Protein AF-B1MI56-F1 (afdb_monomer_lite)

Secondary structure (DSSP, 8-state):
-------------TTEEEEEE-TT--EEEEEEETTEEES-SSPPSEEEEEEESS--TTB---SSS-GGGPPPPHHHHHHHHHH-TT--TT-HHHHHHHHHHHHHHHHTT--TT-HHHHHHHHHHHHHHHHHHHHH-SS-PPPGGGT-EEEPPPTTS----PPP--

Radius of gyration: 16.85 Å; chains: 1; bounding box: 48×56×31 Å

Sequence (165 aa):
MEGGTMERERRLQAGHWYLVADEHGQADIRAYMDDGWYPLTPEPKYAVCEMSRSHHPDNVDPIVDSADDVEVPESDQAIIEHHYPIAISGSPVSKLVWVFAERISRANGADWEDLDSRANYLAISTGFIKQAQDNTNPPTPPMLGVFRPKRWPMKTTPQEPVPVG

Foldseek 3Di:
DDDDDPPPADDDAAPWWFFFAAPVLQTDIWGQHPVGTVVPPPPTPGTQFTKAQDDDPQFQDFPDVDLLPDQDDPVLVVLLCVLPVVPDHSDSLSSQLQRQLRRSCVLAVHDCPDPVSVSSSSNNSSSQQVVQQVPDVVRDHRCCVRITGGRDPPPRDDPDDDDPD

pLDDT: mean 74.59, std 18.42, range [28.95, 94.12]

Organism: Mycobacteroides abscessus (strain ATCC 19977 / DSM 44196 / CCUG 20993 / CIP 104536 / JCM 13569 / NCTC 13031 / TMC 1543 / L948) (NCBI:txid561007)

Structure (mmCIF, N/CA/C/O backbone):
data_AF-B1MI56-F1
#
_entry.id   AF-B1MI56-F1
#
loop_
_atom_site.group_PDB
_atom_site.id
_atom_site.type_symbol
_atom_site.label_atom_id
_atom_site.label_alt_id
_atom_site.label_comp_id
_atom_site.label_asym_id
_atom_site.label_entity_id
_atom_site.label_seq_id
_atom_site.pdbx_PDB_ins_code
_atom_site.Cartn_x
_atom_site.Cartn_y
_atom_site.Cartn_z
_atom_site.occupancy
_atom_site.B_iso_or_equiv
_atom_site.auth_seq_id
_atom_site.auth_comp_id
_atom_site.auth_asym_id
_atom_site.auth_atom_id
_atom_site.pdbx_PDB_model_num
ATOM 1 N N . MET A 1 1 ? -31.340 -37.009 -7.776 1.00 44.09 1 MET A N 1
ATOM 2 C CA . MET A 1 1 ? -29.899 -36.728 -7.959 1.00 44.09 1 MET A CA 1
ATOM 3 C C . MET A 1 1 ? -29.767 -35.813 -9.158 1.00 44.09 1 MET A C 1
ATOM 5 O O . MET A 1 1 ? -30.664 -35.862 -9.983 1.00 44.09 1 MET A O 1
ATOM 9 N N . GLU A 1 2 ? -28.682 -35.037 -9.210 1.00 37.16 2 GLU A N 1
ATOM 10 C CA . GLU A 1 2 ? -28.454 -33.823 -10.021 1.00 37.16 2 GLU A CA 1
ATOM 11 C C . GLU A 1 2 ? -28.979 -32.557 -9.320 1.00 37.16 2 GLU A C 1
ATOM 13 O O . GLU A 1 2 ? -30.162 -32.444 -9.038 1.00 37.16 2 GLU A O 1
ATOM 18 N N . GLY A 1 3 ? -28.161 -31.585 -8.926 1.00 33.47 3 GLY A N 1
ATOM 19 C CA . GLY A 1 3 ? -26.725 -31.414 -9.124 1.00 33.47 3 GLY A CA 1
ATOM 20 C C . GLY A 1 3 ? -26.426 -29.933 -9.319 1.00 33.47 3 GLY A C 1
ATOM 21 O O . GLY A 1 3 ? -26.955 -29.322 -10.237 1.00 33.47 3 GLY A O 1
ATOM 22 N N . GLY A 1 4 ? -25.556 -29.380 -8.474 1.00 35.25 4 GLY A N 1
ATOM 23 C CA . GLY A 1 4 ? -24.892 -28.104 -8.738 1.00 35.25 4 GLY A CA 1
ATOM 24 C C . GLY A 1 4 ? -25.491 -26.899 -8.023 1.00 35.25 4 GLY A C 1
ATOM 25 O O . GLY A 1 4 ? -26.125 -26.049 -8.634 1.00 35.25 4 GLY A O 1
ATOM 26 N N . THR A 1 5 ? -25.188 -26.781 -6.733 1.00 40.66 5 THR A N 1
ATOM 27 C CA . THR A 1 5 ? -25.069 -25.504 -6.018 1.00 40.66 5 THR A CA 1
ATOM 28 C C . THR A 1 5 ? -24.196 -24.525 -6.820 1.00 40.66 5 THR A C 1
ATOM 30 O O . THR A 1 5 ? -22.969 -24.564 -6.718 1.00 40.66 5 THR A O 1
ATOM 33 N N . MET A 1 6 ? -24.804 -23.643 -7.616 1.00 38.19 6 MET A N 1
ATOM 34 C CA . MET A 1 6 ? -24.136 -22.468 -8.197 1.00 38.19 6 MET A CA 1
ATOM 35 C C . MET A 1 6 ? -24.213 -21.269 -7.241 1.00 38.19 6 MET A C 1
ATOM 37 O O . MET A 1 6 ? -24.583 -20.169 -7.619 1.00 38.19 6 MET A O 1
ATOM 41 N N . GLU A 1 7 ? -23.818 -21.492 -5.988 1.00 38.94 7 GLU A N 1
ATOM 42 C CA . GLU A 1 7 ? -23.533 -20.446 -4.995 1.00 38.94 7 GLU A CA 1
ATOM 43 C C . GLU A 1 7 ? -22.044 -20.491 -4.606 1.00 38.94 7 GLU A C 1
ATOM 45 O O . GLU A 1 7 ? -21.645 -20.323 -3.459 1.00 38.94 7 GLU A O 1
ATOM 50 N N . ARG A 1 8 ? -21.165 -20.721 -5.589 1.00 38.94 8 ARG A N 1
ATOM 51 C CA . ARG A 1 8 ? -19.738 -20.376 -5.467 1.00 38.94 8 ARG A CA 1
ATOM 52 C C . ARG A 1 8 ? -19.526 -18.912 -5.864 1.00 38.94 8 ARG A C 1
ATOM 54 O O . ARG A 1 8 ? -18.617 -18.582 -6.616 1.00 38.94 8 ARG A O 1
ATOM 61 N N . GLU A 1 9 ? -20.391 -18.028 -5.382 1.00 39.59 9 GLU A N 1
ATOM 62 C CA . GLU A 1 9 ? -20.179 -16.594 -5.498 1.00 39.59 9 GLU A CA 1
ATOM 63 C C . GLU A 1 9 ? -19.408 -16.099 -4.266 1.00 39.59 9 GLU A C 1
ATOM 65 O O . GLU A 1 9 ? -19.852 -16.237 -3.131 1.00 39.59 9 GLU A O 1
ATOM 70 N N . ARG A 1 10 ? -18.244 -15.489 -4.530 1.00 47.19 10 ARG A N 1
ATOM 71 C CA . ARG A 1 10 ? -17.586 -14.482 -3.677 1.00 47.19 10 ARG A CA 1
ATOM 72 C C . ARG A 1 10 ? -17.067 -14.961 -2.316 1.00 47.19 10 ARG A C 1
ATOM 74 O O . ARG A 1 10 ? -17.477 -14.473 -1.267 1.00 47.19 10 ARG A O 1
ATOM 81 N N . ARG A 1 11 ? -16.066 -15.839 -2.328 1.00 47.06 11 ARG A N 1
ATOM 82 C CA . ARG A 1 11 ? -15.146 -15.981 -1.189 1.00 47.06 11 ARG A CA 1
ATOM 83 C C . ARG A 1 11 ? -13.711 -15.858 -1.684 1.00 47.06 11 ARG A C 1
ATOM 85 O O . ARG A 1 11 ? -13.369 -16.452 -2.705 1.00 47.06 11 ARG A O 1
ATOM 92 N N . LEU A 1 12 ? -12.922 -15.049 -0.976 1.00 53.41 12 LEU A N 1
ATOM 93 C CA . LEU A 1 12 ? -11.469 -14.952 -1.118 1.00 53.41 12 LEU A CA 1
ATOM 94 C C . LEU A 1 12 ? -10.905 -16.381 -1.196 1.00 53.41 12 LEU A C 1
ATOM 96 O O . LEU A 1 12 ? -11.262 -17.233 -0.382 1.00 53.41 12 LEU A O 1
ATOM 100 N N . GLN A 1 13 ? -10.126 -16.683 -2.235 1.00 52.94 13 GLN A N 1
ATOM 101 C CA . GLN A 1 13 ? -9.648 -18.047 -2.465 1.00 52.94 13 GLN A CA 1
ATOM 102 C C . GLN A 1 13 ? -8.537 -18.402 -1.467 1.00 52.94 13 GLN A C 1
ATOM 104 O O . GLN A 1 13 ? -7.716 -17.554 -1.114 1.00 52.94 13 GLN A O 1
ATOM 109 N N . ALA A 1 14 ? -8.517 -19.662 -1.024 1.00 54.69 14 ALA A N 1
ATOM 110 C CA . ALA A 1 14 ? -7.483 -20.191 -0.143 1.00 54.69 14 ALA A CA 1
ATOM 111 C C . ALA A 1 14 ? -6.097 -20.106 -0.806 1.00 54.69 14 ALA A C 1
ATOM 113 O O . ALA A 1 14 ? -5.937 -20.481 -1.967 1.00 54.69 14 ALA A O 1
ATOM 114 N N . GLY A 1 15 ? -5.094 -19.639 -0.060 1.00 62.91 15 GLY A N 1
ATOM 115 C CA . GLY A 1 15 ? -3.702 -19.563 -0.518 1.00 62.91 15 GLY A CA 1
ATOM 116 C C . GLY A 1 15 ? -3.314 -18.249 -1.203 1.00 62.91 15 GLY A C 1
ATOM 117 O O . GLY A 1 15 ? -2.243 -18.174 -1.807 1.00 62.91 15 GLY A O 1
ATOM 118 N N . HIS A 1 16 ? -4.149 -17.213 -1.102 1.00 79.25 16 HIS A N 1
ATOM 119 C CA . HIS A 1 16 ? -3.871 -15.886 -1.653 1.00 79.25 16 HIS A CA 1
ATOM 120 C C . HIS A 1 16 ? -3.367 -14.928 -0.571 1.00 79.25 16 HIS A C 1
ATOM 122 O O . HIS A 1 16 ? -3.762 -15.028 0.592 1.00 79.25 16 HIS A O 1
ATOM 128 N N . TRP A 1 17 ? -2.496 -13.998 -0.964 1.00 85.81 17 TRP A N 1
ATOM 129 C CA . TRP A 1 17 ? -1.955 -12.961 -0.089 1.00 85.81 17 TRP A CA 1
ATOM 130 C C . TRP A 1 17 ? -2.664 -11.640 -0.349 1.00 85.81 17 TRP A C 1
ATOM 132 O O . TRP A 1 17 ? -2.991 -11.331 -1.490 1.00 85.81 17 TRP A O 1
ATOM 142 N N . TYR A 1 18 ? -2.873 -10.853 0.697 1.00 86.94 18 TYR A N 1
ATOM 143 C CA . TYR A 1 18 ? -3.602 -9.594 0.624 1.00 86.94 18 TYR A CA 1
ATOM 144 C C . TYR A 1 18 ? -2.915 -8.538 1.468 1.00 86.94 18 TYR A C 1
ATOM 146 O O . TYR A 1 18 ? -2.425 -8.844 2.553 1.00 86.94 18 TYR A O 1
ATOM 154 N N . LEU A 1 19 ? -2.931 -7.299 0.984 1.00 88.38 19 LEU A N 1
ATOM 155 C CA . LEU A 1 19 ? -2.699 -6.139 1.824 1.00 88.38 19 LEU A CA 1
ATOM 156 C C . LEU A 1 19 ? -3.988 -5.907 2.606 1.00 88.38 19 LEU A C 1
ATOM 158 O O . LEU A 1 19 ? -5.051 -5.712 2.013 1.00 88.38 19 LEU A O 1
ATOM 162 N N . VAL A 1 20 ? -3.897 -5.963 3.923 1.00 85.75 20 VAL A N 1
ATOM 163 C CA . VAL A 1 20 ? -5.014 -5.752 4.841 1.00 85.75 20 VAL A CA 1
ATOM 164 C C . VAL A 1 20 ? -4.720 -4.560 5.735 1.00 85.75 20 VAL A C 1
ATOM 166 O O . VAL A 1 20 ? -3.555 -4.243 5.945 1.00 85.75 20 VAL A O 1
ATOM 169 N N . ALA A 1 21 ? -5.760 -3.923 6.267 1.00 82.81 21 ALA A N 1
ATOM 170 C CA . ALA A 1 21 ? -5.641 -2.851 7.247 1.00 82.81 21 ALA A CA 1
ATOM 171 C C . ALA A 1 21 ? -6.567 -3.084 8.451 1.00 82.81 21 ALA A C 1
ATOM 173 O O . ALA A 1 21 ? -7.627 -3.711 8.330 1.00 82.81 21 ALA A O 1
ATOM 174 N N . ASP A 1 22 ? -6.164 -2.591 9.619 1.00 78.88 22 ASP A N 1
ATOM 175 C CA . ASP A 1 22 ? -7.006 -2.543 10.815 1.00 78.88 22 ASP A CA 1
ATOM 176 C C . ASP A 1 22 ? -7.785 -1.217 10.936 1.00 78.88 22 ASP A C 1
ATOM 178 O O . ASP A 1 22 ? -7.730 -0.349 10.064 1.00 78.88 22 ASP A O 1
ATOM 182 N N . GLU A 1 23 ? -8.548 -1.067 12.021 1.00 72.69 23 GLU A N 1
ATOM 183 C CA . GLU A 1 23 ? -9.342 0.138 12.311 1.00 72.69 23 GLU A CA 1
ATOM 184 C C . GLU A 1 23 ? -8.505 1.395 12.596 1.00 72.69 23 GLU A C 1
ATOM 186 O O . GLU A 1 23 ? -9.033 2.504 12.585 1.00 72.69 23 GLU A O 1
ATOM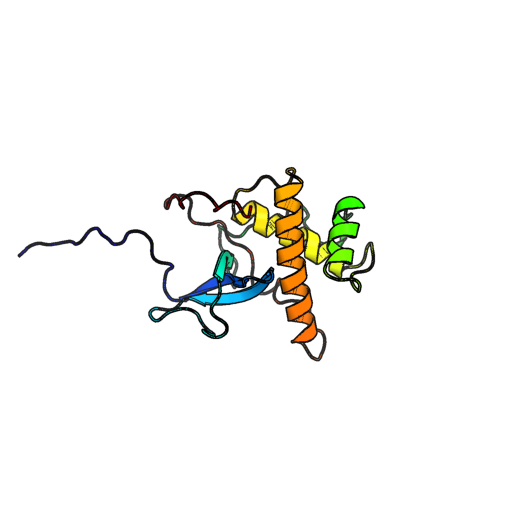 191 N N . HIS A 1 24 ? -7.202 1.234 12.821 1.00 71.19 24 HIS A N 1
ATOM 192 C CA . HIS A 1 24 ? -6.249 2.315 13.050 1.00 71.19 24 HIS A CA 1
ATOM 193 C C . HIS A 1 24 ? -5.393 2.609 11.809 1.00 71.19 24 HIS A C 1
ATOM 195 O O . HIS A 1 24 ? -4.440 3.389 11.892 1.00 71.19 24 HIS A O 1
ATOM 201 N N . GLY A 1 25 ? -5.707 1.984 10.668 1.00 66.69 25 GLY A N 1
ATOM 202 C CA . GLY A 1 25 ? -4.964 2.142 9.421 1.00 66.69 25 GLY A CA 1
ATOM 203 C C . GLY A 1 25 ? -3.596 1.456 9.421 1.00 66.69 25 GLY A C 1
ATOM 204 O O . GLY A 1 25 ? -2.783 1.736 8.540 1.00 66.69 25 GLY A O 1
ATOM 205 N N . GLN A 1 26 ? -3.312 0.566 10.381 1.00 74.88 26 GLN A N 1
ATOM 206 C CA . GLN A 1 26 ? -2.108 -0.264 10.331 1.00 74.88 26 GLN A CA 1
ATOM 207 C C . GLN A 1 26 ? -2.297 -1.339 9.273 1.00 74.88 26 GLN A C 1
ATOM 209 O O . GLN A 1 26 ? -3.274 -2.089 9.317 1.00 74.88 26 GLN A O 1
ATOM 214 N N . ALA A 1 27 ? -1.365 -1.400 8.327 1.00 82.94 27 ALA A N 1
ATOM 215 C CA . ALA A 1 27 ? -1.467 -2.265 7.169 1.00 82.94 27 ALA A CA 1
ATOM 216 C C . ALA A 1 27 ? -0.385 -3.346 7.168 1.00 82.94 27 ALA A C 1
ATOM 218 O O . ALA A 1 27 ? 0.777 -3.061 7.434 1.00 82.94 27 ALA A O 1
ATOM 219 N N . ASP A 1 28 ? -0.763 -4.572 6.814 1.00 84.69 28 ASP A N 1
ATOM 220 C CA . ASP A 1 28 ? 0.118 -5.743 6.780 1.00 84.69 28 ASP A CA 1
ATOM 221 C C . ASP A 1 28 ? -0.240 -6.651 5.593 1.00 84.69 28 ASP A C 1
ATOM 223 O O . ASP A 1 28 ? -1.315 -6.529 5.002 1.00 84.69 28 ASP A O 1
ATOM 227 N N . ILE A 1 29 ? 0.649 -7.575 5.231 1.00 86.81 29 ILE A N 1
ATOM 228 C CA . ILE A 1 29 ? 0.390 -8.578 4.198 1.00 86.81 29 ILE A CA 1
ATOM 229 C C . ILE A 1 29 ? 0.053 -9.912 4.853 1.00 86.81 29 ILE A C 1
ATOM 231 O O . ILE A 1 29 ? 0.886 -10.517 5.527 1.00 86.81 29 ILE A O 1
ATOM 235 N N . ARG A 1 30 ? -1.154 -10.419 4.594 1.00 84.75 30 ARG A N 1
ATOM 236 C CA . ARG A 1 30 ? -1.652 -11.657 5.203 1.00 84.75 30 ARG A CA 1
ATOM 237 C C . ARG A 1 30 ? -2.186 -12.640 4.186 1.00 84.75 30 ARG A C 1
ATOM 239 O O . ARG A 1 30 ? -2.712 -12.256 3.143 1.00 84.75 30 ARG A O 1
ATOM 246 N N . ALA A 1 31 ? -2.055 -13.919 4.510 1.00 83.75 31 ALA A N 1
ATOM 247 C CA . ALA A 1 31 ? -2.665 -14.978 3.726 1.00 83.75 31 ALA A CA 1
ATOM 248 C C . ALA A 1 31 ? -4.126 -15.169 4.153 1.00 83.75 31 ALA A C 1
ATOM 250 O O . ALA A 1 31 ? -4.434 -15.118 5.345 1.00 83.75 31 ALA A O 1
ATOM 251 N N . TYR A 1 32 ? -5.007 -15.430 3.189 1.00 81.94 32 TYR A N 1
ATOM 252 C CA . TYR A 1 32 ? -6.339 -15.973 3.449 1.00 81.94 32 TYR A CA 1
ATOM 253 C C . TYR A 1 32 ? -6.349 -17.453 3.063 1.00 81.94 32 TYR A C 1
ATOM 255 O O . TYR A 1 32 ? -6.084 -17.807 1.911 1.00 81.94 32 TYR A O 1
ATOM 263 N N . MET A 1 33 ? -6.596 -18.321 4.039 1.00 79.25 33 MET A N 1
ATOM 264 C CA . MET A 1 33 ? -6.680 -19.773 3.884 1.00 79.25 33 MET A CA 1
ATOM 265 C C . MET A 1 33 ? -8.132 -20.241 4.051 1.00 79.25 33 MET A C 1
ATOM 267 O O . MET A 1 33 ? -9.046 -19.433 4.213 1.00 79.25 33 MET A O 1
ATOM 271 N N . ASP A 1 34 ? -8.363 -21.544 3.945 1.00 75.88 34 ASP A N 1
ATOM 272 C CA . ASP A 1 34 ? -9.690 -22.163 4.015 1.00 75.88 34 ASP A CA 1
ATOM 273 C C . ASP A 1 34 ? -10.414 -21.931 5.349 1.00 75.88 34 ASP A C 1
ATOM 275 O O . ASP A 1 34 ? -11.645 -21.874 5.377 1.00 75.88 34 ASP A O 1
ATOM 279 N N . ASP A 1 35 ? -9.663 -21.736 6.427 1.00 75.12 35 ASP A N 1
ATOM 280 C CA . ASP A 1 35 ? -10.159 -21.466 7.774 1.00 75.12 35 ASP A CA 1
ATOM 281 C C . ASP A 1 35 ? -9.943 -20.013 8.249 1.00 75.12 35 ASP A C 1
ATOM 283 O O . ASP A 1 35 ? -10.268 -19.688 9.391 1.00 75.12 35 ASP A O 1
ATOM 287 N N . GLY A 1 36 ? -9.498 -19.107 7.364 1.00 80.25 36 GLY A N 1
ATOM 288 C CA . GLY A 1 36 ? -9.514 -17.658 7.600 1.00 80.25 36 GLY A CA 1
ATOM 289 C C . GLY A 1 36 ? -8.184 -16.935 7.373 1.00 80.25 36 GLY A C 1
ATOM 290 O O . GLY A 1 36 ? -7.361 -17.342 6.557 1.00 80.25 36 GLY A O 1
ATOM 291 N N . TRP A 1 37 ? -7.998 -15.801 8.057 1.00 83.06 37 TRP A N 1
ATOM 292 C CA . TRP A 1 37 ? -6.809 -14.945 7.944 1.00 83.06 37 TRP A CA 1
ATOM 293 C C . TRP A 1 37 ? -5.624 -15.469 8.752 1.00 83.06 37 TRP A C 1
ATOM 295 O O . TRP A 1 37 ? -5.790 -15.905 9.890 1.00 83.06 37 TRP A O 1
ATOM 305 N N . TYR A 1 38 ? -4.416 -15.330 8.197 1.00 79.50 38 TYR A N 1
ATOM 306 C CA . TYR A 1 38 ? -3.175 -15.764 8.836 1.00 79.50 38 TYR A CA 1
ATOM 307 C C . TYR A 1 38 ? -2.068 -14.701 8.793 1.00 79.50 38 TYR A C 1
ATOM 309 O O . TYR A 1 38 ? -1.656 -14.309 7.695 1.00 79.50 38 TYR A O 1
ATOM 317 N N . PRO A 1 39 ? -1.542 -14.277 9.966 1.00 80.75 39 PRO A N 1
ATOM 318 C CA . PRO A 1 39 ? -2.054 -14.585 11.312 1.00 80.75 39 PRO A CA 1
ATOM 319 C C . PRO A 1 39 ? -3.473 -14.027 11.519 1.00 80.75 39 PRO A C 1
ATOM 321 O O . PRO A 1 39 ? -3.821 -12.997 10.942 1.00 80.75 39 PRO A O 1
ATOM 324 N N . LEU A 1 40 ? -4.288 -14.697 12.343 1.00 78.25 40 LEU A N 1
ATOM 325 C CA . LEU A 1 40 ? -5.647 -14.225 12.631 1.00 78.25 40 LEU A CA 1
ATOM 326 C C . LEU A 1 40 ? -5.619 -12.981 13.517 1.00 78.25 40 LEU A C 1
ATOM 328 O O . LEU A 1 40 ? -6.347 -12.042 13.246 1.00 78.25 40 LEU A O 1
ATOM 332 N N . THR A 1 41 ? -4.777 -12.953 14.550 1.00 78.25 41 THR A N 1
ATOM 333 C CA . THR A 1 41 ? -4.783 -11.883 15.558 1.00 78.25 41 THR A CA 1
ATOM 334 C C . THR A 1 41 ? -3.684 -10.850 15.292 1.00 78.25 41 THR A C 1
ATOM 336 O O . THR A 1 41 ? -2.527 -11.248 15.143 1.00 78.25 41 THR A O 1
ATOM 339 N N . PRO A 1 42 ? -3.997 -9.540 15.311 1.00 78.19 42 PRO A N 1
ATOM 340 C CA . PRO A 1 42 ? -5.344 -8.957 15.408 1.00 78.19 42 PRO A CA 1
ATOM 341 C C . PRO A 1 42 ? -6.147 -9.180 14.122 1.00 78.19 42 PRO A C 1
ATOM 343 O O . PRO A 1 42 ? -5.556 -9.126 13.049 1.00 78.19 42 PRO A O 1
ATOM 346 N N . GLU A 1 43 ? -7.459 -9.419 14.209 1.00 80.00 43 GLU A N 1
ATOM 347 C CA . GLU A 1 43 ? -8.292 -9.681 13.022 1.00 80.00 43 GLU A CA 1
ATOM 348 C C . GLU A 1 43 ? -8.286 -8.470 12.078 1.00 80.00 43 GLU A C 1
ATOM 350 O O . GLU A 1 43 ? -8.592 -7.360 12.528 1.00 80.00 43 GLU A O 1
ATOM 355 N N . PRO A 1 44 ? -7.937 -8.645 10.787 1.00 81.25 44 PRO A N 1
ATOM 356 C CA . PRO A 1 44 ? -7.943 -7.532 9.853 1.00 81.25 44 PRO A CA 1
ATOM 357 C C . PRO A 1 44 ? -9.376 -7.043 9.641 1.00 81.25 44 PRO A C 1
ATOM 359 O O . PRO A 1 44 ? -10.303 -7.841 9.498 1.00 81.25 44 PRO A O 1
ATOM 362 N N . LYS A 1 45 ? -9.557 -5.722 9.602 1.00 83.38 45 LYS A N 1
ATOM 363 C CA . LYS A 1 45 ? -10.876 -5.109 9.389 1.00 83.38 45 LYS A CA 1
ATOM 364 C C . LYS A 1 45 ? -11.174 -4.899 7.915 1.00 83.38 45 LYS A C 1
ATOM 366 O O . LYS A 1 45 ? -12.318 -5.056 7.497 1.00 83.38 45 LYS A O 1
ATOM 371 N N . TYR A 1 46 ? -10.142 -4.606 7.131 1.00 82.19 46 TYR A N 1
ATOM 372 C CA . TYR A 1 46 ? -10.273 -4.264 5.724 1.00 82.19 46 TYR A CA 1
ATOM 373 C C . TYR A 1 46 ? -9.289 -5.071 4.882 1.00 82.19 46 TYR A C 1
ATOM 375 O O . TYR A 1 46 ? -8.112 -5.179 5.223 1.00 82.19 46 TYR A O 1
ATOM 383 N N . ALA A 1 47 ? -9.761 -5.613 3.759 1.00 85.56 47 ALA A N 1
ATOM 384 C CA . ALA A 1 47 ? -8.900 -6.118 2.696 1.00 85.56 47 ALA A CA 1
ATOM 385 C C . ALA A 1 47 ? -8.757 -5.019 1.640 1.00 85.56 47 ALA A C 1
ATOM 387 O O . ALA A 1 47 ? -9.748 -4.601 1.049 1.00 85.56 47 ALA A O 1
ATOM 388 N N . VAL A 1 48 ? -7.531 -4.545 1.427 1.00 86.06 48 VAL A N 1
ATOM 389 C CA . VAL A 1 48 ? -7.244 -3.418 0.534 1.00 86.06 48 VAL A CA 1
ATOM 390 C C . VAL A 1 48 ? -7.065 -3.908 -0.898 1.00 86.06 48 VAL A C 1
ATOM 392 O O . VAL A 1 48 ? -7.746 -3.445 -1.801 1.00 86.06 48 VAL A O 1
ATOM 395 N N . CYS A 1 49 ? -6.156 -4.852 -1.135 1.00 87.06 49 CYS A N 1
ATOM 396 C CA . CYS A 1 49 ? -5.990 -5.478 -2.448 1.00 87.06 49 CYS A CA 1
ATOM 397 C C . CYS A 1 49 ? -5.338 -6.856 -2.344 1.00 87.06 49 CYS A C 1
ATOM 399 O O . CYS A 1 49 ? -4.724 -7.196 -1.329 1.00 87.06 49 CYS A O 1
ATOM 401 N N . GLU A 1 50 ? -5.475 -7.653 -3.404 1.00 88.25 50 GLU A N 1
ATOM 402 C CA . GLU A 1 50 ? -4.697 -8.880 -3.559 1.00 88.25 50 GLU A CA 1
ATOM 403 C C . GLU A 1 50 ? -3.223 -8.531 -3.825 1.00 88.25 50 GLU A C 1
ATOM 405 O O . GLU A 1 50 ? -2.901 -7.553 -4.499 1.00 88.25 50 GLU A O 1
ATOM 410 N N . MET A 1 51 ? -2.320 -9.352 -3.301 1.00 87.38 51 MET A N 1
ATOM 411 C CA . MET A 1 51 ? -0.875 -9.218 -3.437 1.00 87.38 51 MET A CA 1
ATOM 412 C C . MET A 1 51 ? -0.301 -10.489 -4.063 1.00 87.38 51 MET A C 1
ATOM 414 O O . MET A 1 51 ? -0.655 -11.603 -3.682 1.00 87.38 51 MET A O 1
ATOM 418 N N . SER A 1 52 ? 0.643 -10.344 -4.990 1.00 83.56 52 SER A N 1
ATOM 419 C CA . SER A 1 52 ? 1.344 -11.476 -5.607 1.00 83.56 52 SER A CA 1
ATOM 420 C C . SER A 1 52 ? 2.797 -11.551 -5.157 1.00 83.56 52 SER A C 1
ATOM 422 O O . SER A 1 52 ? 3.496 -10.541 -5.190 1.00 83.56 52 SER A O 1
ATOM 424 N N . ARG A 1 53 ? 3.269 -12.762 -4.818 1.00 76.69 53 ARG A N 1
ATOM 425 C CA . ARG A 1 53 ? 4.687 -13.053 -4.516 1.00 76.69 53 ARG A CA 1
ATOM 426 C C . ARG A 1 53 ? 5.591 -13.175 -5.746 1.00 76.69 53 ARG A C 1
ATOM 428 O O . ARG A 1 53 ? 6.811 -13.242 -5.626 1.00 76.69 53 ARG A O 1
ATOM 435 N N . SER A 1 54 ? 4.992 -13.314 -6.924 1.00 75.00 54 SER A N 1
ATOM 436 C CA . SER A 1 54 ? 5.685 -13.584 -8.181 1.00 75.00 54 SER A CA 1
ATOM 437 C C . SER A 1 54 ? 5.187 -12.662 -9.288 1.00 75.00 54 SER A C 1
ATOM 439 O O . SER A 1 54 ? 4.207 -11.924 -9.136 1.00 75.00 54 SER A O 1
ATOM 441 N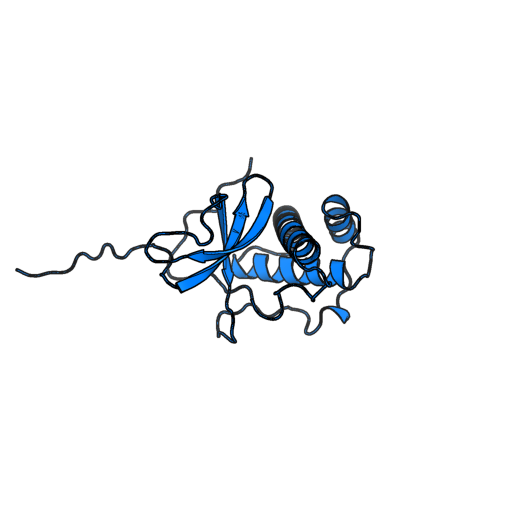 N . HIS A 1 55 ? 5.843 -12.721 -10.444 1.00 75.19 55 HIS A N 1
ATOM 442 C CA . HIS A 1 55 ? 5.324 -12.095 -11.654 1.00 75.19 55 HIS A CA 1
ATOM 443 C C . HIS A 1 55 ? 3.967 -12.720 -12.012 1.00 75.19 55 HIS A C 1
ATOM 445 O O . HIS A 1 55 ? 3.867 -13.931 -12.202 1.00 75.19 55 HIS A O 1
ATOM 451 N N . HIS A 1 56 ? 2.926 -11.893 -12.053 1.00 80.75 56 HIS A N 1
ATOM 452 C CA . HIS A 1 56 ? 1.563 -12.253 -12.427 1.00 80.75 56 HIS A CA 1
ATOM 453 C C . HIS A 1 56 ? 1.065 -11.215 -13.445 1.00 80.75 56 HIS A C 1
ATOM 455 O O . HIS A 1 56 ? 1.389 -10.039 -13.277 1.00 80.75 56 HIS A O 1
ATOM 461 N N . PRO A 1 57 ? 0.296 -11.600 -14.481 1.00 82.38 57 PRO A N 1
ATOM 462 C CA . PRO A 1 57 ? -0.184 -10.664 -15.507 1.00 82.38 57 PRO A CA 1
ATOM 463 C C . PRO A 1 57 ? -1.050 -9.523 -14.953 1.00 82.38 57 PRO A C 1
ATOM 465 O O . PRO A 1 57 ? -1.070 -8.439 -15.521 1.00 82.38 57 PRO A O 1
ATOM 468 N N . ASP A 1 58 ? -1.733 -9.757 -13.832 1.00 84.94 58 ASP A N 1
ATOM 469 C CA . ASP A 1 58 ? -2.564 -8.745 -13.158 1.00 84.94 58 ASP A CA 1
ATOM 470 C C . ASP A 1 58 ? -1.798 -7.877 -12.144 1.00 84.94 58 ASP A C 1
ATOM 472 O O . ASP A 1 58 ? -2.415 -7.068 -11.442 1.00 84.94 58 ASP A O 1
ATOM 476 N N . ASN A 1 59 ? -0.478 -8.062 -12.011 1.00 87.00 59 ASN A N 1
ATOM 477 C CA . ASN A 1 59 ? 0.329 -7.179 -11.175 1.00 87.00 59 ASN A CA 1
ATOM 478 C C . ASN A 1 59 ? 0.239 -5.750 -11.707 1.00 87.00 59 ASN A C 1
ATOM 480 O O . ASN A 1 59 ? 0.302 -5.508 -12.912 1.00 87.00 59 ASN A O 1
ATOM 484 N N . VAL A 1 60 ? 0.120 -4.799 -10.789 1.00 86.88 60 VAL A N 1
ATOM 485 C CA . VAL A 1 60 ? 0.159 -3.384 -11.124 1.00 86.88 60 VAL A CA 1
ATOM 486 C C . VAL A 1 60 ? 1.612 -2.939 -11.166 1.00 86.88 60 VAL A C 1
ATOM 488 O O . VAL A 1 60 ? 2.283 -2.847 -10.134 1.00 86.88 60 VAL A O 1
ATOM 491 N N . ASP A 1 61 ? 2.084 -2.654 -12.373 1.00 82.25 61 ASP A N 1
ATOM 492 C CA . ASP A 1 61 ? 3.362 -1.990 -12.580 1.00 82.25 61 ASP A CA 1
ATOM 493 C C . ASP A 1 61 ? 3.233 -0.479 -12.294 1.00 82.25 61 ASP A C 1
ATOM 495 O O . ASP A 1 61 ? 2.159 0.111 -12.489 1.00 82.25 61 ASP A O 1
ATOM 499 N N . PRO A 1 62 ? 4.299 0.149 -11.765 1.00 73.88 62 PRO A N 1
ATOM 500 C CA . PRO A 1 62 ? 4.312 1.590 -11.518 1.00 73.88 62 PRO A CA 1
ATOM 501 C C . PRO A 1 62 ? 4.203 2.376 -12.835 1.00 73.88 62 PRO A C 1
ATOM 503 O O . PRO A 1 62 ? 4.558 1.854 -13.890 1.00 73.88 62 PRO A O 1
ATOM 506 N N . ILE A 1 63 ? 3.764 3.643 -12.787 1.00 73.81 63 ILE A N 1
ATOM 507 C CA . ILE A 1 63 ? 3.932 4.548 -13.950 1.00 73.81 63 ILE A CA 1
ATOM 508 C C . ILE A 1 63 ? 5.419 4.818 -14.213 1.00 73.81 63 ILE A C 1
ATOM 510 O O . ILE A 1 63 ? 5.842 5.013 -15.348 1.00 73.81 63 ILE A O 1
ATOM 514 N N . VAL A 1 64 ? 6.189 4.846 -13.134 1.00 71.69 64 VAL A N 1
ATOM 515 C CA . VAL A 1 64 ? 7.604 5.196 -13.072 1.00 71.69 64 VAL A CA 1
ATOM 516 C C . VAL A 1 64 ? 8.441 3.932 -12.938 1.00 71.69 64 VAL A C 1
ATOM 518 O O . VAL A 1 64 ? 8.282 3.174 -11.981 1.00 71.69 64 VAL A O 1
ATOM 521 N N . ASP A 1 65 ? 9.351 3.712 -13.887 1.00 68.81 65 ASP A N 1
ATOM 522 C CA . ASP A 1 65 ? 10.175 2.499 -13.957 1.00 68.81 65 ASP A CA 1
ATOM 523 C C . ASP A 1 65 ? 11.075 2.311 -12.719 1.00 68.81 65 ASP A C 1
ATOM 525 O O . ASP A 1 65 ? 11.389 1.177 -12.344 1.00 68.81 65 ASP A O 1
ATOM 529 N N . SER A 1 66 ? 11.439 3.404 -12.038 1.00 71.31 66 SER A N 1
ATOM 530 C CA . SER A 1 66 ? 12.186 3.392 -10.779 1.00 71.31 66 SER A CA 1
ATOM 531 C C . SER A 1 66 ? 11.587 4.342 -9.747 1.00 71.31 66 SER A C 1
ATOM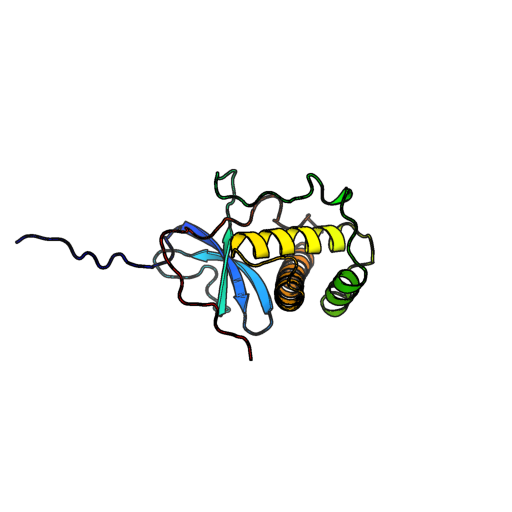 533 O O . SER A 1 66 ? 11.131 5.435 -10.072 1.00 71.31 66 SER A O 1
ATOM 535 N N . ALA A 1 67 ? 11.667 3.950 -8.471 1.00 74.12 67 ALA A N 1
ATOM 536 C CA . ALA A 1 67 ? 11.381 4.855 -7.363 1.00 74.12 67 ALA A CA 1
ATOM 537 C C . ALA A 1 67 ? 12.374 6.027 -7.319 1.00 74.12 67 ALA A C 1
ATOM 539 O O . ALA A 1 67 ? 12.015 7.087 -6.830 1.00 74.12 67 ALA A O 1
ATOM 540 N N . ASP A 1 68 ? 13.595 5.874 -7.837 1.00 76.25 68 ASP A N 1
ATOM 541 C CA . ASP A 1 68 ? 14.598 6.946 -7.826 1.00 76.25 68 ASP A CA 1
ATOM 542 C C . ASP A 1 68 ? 14.214 8.127 -8.728 1.00 76.25 68 ASP A C 1
ATOM 544 O O . ASP A 1 68 ? 14.531 9.271 -8.392 1.00 76.25 68 ASP A O 1
ATOM 548 N N . ASP A 1 69 ? 13.458 7.859 -9.795 1.00 81.81 69 ASP A N 1
ATOM 549 C CA . ASP A 1 69 ? 12.992 8.848 -10.775 1.00 81.81 69 ASP A CA 1
ATOM 550 C C . ASP A 1 69 ? 11.745 9.615 -10.303 1.00 81.81 69 ASP A C 1
ATOM 552 O O . ASP A 1 69 ? 11.216 10.464 -11.018 1.00 81.81 69 ASP A O 1
ATOM 556 N N . VAL A 1 70 ? 11.257 9.321 -9.094 1.00 86.88 70 VAL A N 1
ATOM 557 C CA . VAL A 1 70 ? 10.057 9.946 -8.535 1.00 86.88 70 VAL A CA 1
ATOM 558 C C . VAL A 1 70 ? 10.390 11.256 -7.845 1.00 86.88 70 VAL A C 1
ATOM 560 O O . VAL A 1 70 ? 11.219 11.310 -6.930 1.00 86.88 70 VAL A O 1
ATOM 563 N N . GLU A 1 71 ? 9.662 12.296 -8.234 1.00 89.56 71 GLU A N 1
ATOM 564 C CA . GLU A 1 71 ? 9.508 13.522 -7.462 1.00 89.56 71 GLU A CA 1
ATOM 565 C C . GLU A 1 71 ? 8.176 13.458 -6.711 1.00 89.56 71 GLU A C 1
ATOM 567 O O . GLU A 1 71 ? 7.114 13.326 -7.317 1.00 89.56 71 GLU A O 1
ATOM 572 N N . VAL A 1 72 ? 8.234 13.510 -5.378 1.00 90.75 72 VAL A N 1
ATOM 573 C CA . VAL A 1 72 ? 7.039 13.478 -4.525 1.00 90.75 72 VAL A CA 1
ATOM 574 C C . VAL A 1 72 ? 6.505 14.908 -4.394 1.00 90.75 72 VAL A C 1
ATOM 576 O O . VAL A 1 72 ? 7.253 15.769 -3.922 1.00 90.75 72 VAL A O 1
ATOM 579 N N . PRO A 1 73 ? 5.245 15.190 -4.781 1.00 91.31 73 PRO A N 1
ATOM 580 C CA . PRO A 1 73 ? 4.652 16.516 -4.617 1.00 91.31 73 PRO A CA 1
ATOM 581 C C . PRO A 1 73 ? 4.682 16.985 -3.158 1.00 91.31 73 PRO A C 1
ATOM 583 O O . PRO A 1 73 ? 4.493 16.182 -2.246 1.00 91.31 73 PRO A O 1
ATOM 586 N N . GLU A 1 74 ? 4.843 18.291 -2.918 1.00 91.44 74 GLU A N 1
ATOM 587 C CA . GLU A 1 74 ? 4.917 18.849 -1.554 1.00 91.44 74 GLU A CA 1
ATOM 588 C C . GLU A 1 74 ? 3.682 18.515 -0.698 1.00 91.44 74 GLU A C 1
ATOM 590 O O . GLU A 1 74 ? 3.812 18.235 0.493 1.00 91.44 74 GLU A O 1
ATOM 595 N N . SER A 1 75 ? 2.488 18.492 -1.303 1.00 90.81 75 SER A N 1
ATOM 596 C CA . SER A 1 75 ? 1.244 18.102 -0.625 1.00 90.81 75 SER A CA 1
ATOM 597 C C . SER A 1 75 ? 1.280 16.657 -0.133 1.00 90.81 75 SER A C 1
ATOM 599 O O . SER A 1 75 ? 0.895 16.373 0.998 1.00 90.81 75 SER A O 1
ATOM 601 N N . ASP A 1 76 ? 1.780 15.750 -0.970 1.00 93.94 76 ASP A N 1
ATOM 602 C CA . ASP A 1 76 ? 1.857 14.324 -0.666 1.00 93.94 76 ASP A CA 1
ATOM 603 C C . ASP A 1 76 ? 2.970 14.077 0.357 1.00 93.94 76 ASP A C 1
ATOM 605 O O . ASP A 1 76 ? 2.798 13.294 1.289 1.00 93.94 76 ASP A O 1
ATOM 609 N N . GLN A 1 77 ? 4.081 14.813 0.248 1.00 94.12 77 GLN A N 1
ATOM 610 C CA . GLN A 1 77 ? 5.167 14.790 1.223 1.00 94.12 77 GLN A CA 1
ATOM 611 C C . GLN A 1 77 ? 4.680 15.203 2.618 1.00 94.12 77 GLN A C 1
ATOM 613 O O . GLN A 1 77 ? 5.007 14.532 3.594 1.00 94.12 77 GLN A O 1
ATOM 618 N N . ALA A 1 78 ? 3.855 16.248 2.722 1.00 91.62 78 ALA A N 1
ATOM 619 C CA . ALA A 1 78 ? 3.285 16.673 3.998 1.00 91.62 78 ALA A CA 1
ATOM 620 C C . ALA A 1 78 ? 2.390 15.590 4.631 1.00 91.62 78 ALA A C 1
ATOM 622 O O . ALA A 1 78 ? 2.428 15.392 5.845 1.00 91.62 78 ALA A O 1
ATOM 623 N N . ILE A 1 79 ? 1.619 14.854 3.821 1.00 92.44 79 ILE A N 1
ATOM 624 C CA . ILE A 1 79 ? 0.799 13.723 4.289 1.00 92.44 79 ILE A CA 1
ATOM 625 C C . ILE A 1 79 ? 1.697 12.582 4.784 1.00 92.44 79 ILE A C 1
ATOM 627 O O . ILE A 1 79 ? 1.485 12.052 5.876 1.00 92.44 79 ILE A O 1
ATOM 631 N N . ILE A 1 80 ? 2.726 12.223 4.011 1.00 92.94 80 ILE A N 1
ATOM 632 C CA . ILE A 1 80 ? 3.684 11.174 4.383 1.00 92.94 80 ILE A CA 1
ATOM 633 C C . ILE A 1 80 ? 4.367 11.524 5.710 1.00 92.94 80 ILE A C 1
ATOM 635 O O . ILE A 1 80 ? 4.395 10.695 6.617 1.00 92.94 80 ILE A O 1
ATOM 639 N N . GLU A 1 81 ? 4.867 12.751 5.862 1.00 92.19 81 GLU A N 1
ATOM 640 C CA . GLU A 1 81 ? 5.532 13.210 7.088 1.00 92.19 81 GLU A CA 1
ATOM 641 C C . GLU A 1 81 ? 4.575 13.292 8.281 1.00 92.19 81 GLU A C 1
ATOM 643 O O . GLU A 1 81 ? 4.974 12.997 9.408 1.00 92.19 81 GLU A O 1
ATOM 648 N N . HIS A 1 82 ? 3.303 13.632 8.055 1.00 90.44 82 HIS A N 1
ATOM 649 C CA . HIS A 1 82 ? 2.290 13.619 9.108 1.00 90.44 82 HIS A CA 1
ATOM 650 C C . HIS A 1 82 ? 2.108 12.215 9.708 1.00 90.44 82 HIS A C 1
ATOM 652 O O . HIS A 1 82 ? 2.080 12.058 10.930 1.00 90.44 82 HIS A O 1
ATOM 658 N N . HIS A 1 83 ? 2.024 11.186 8.860 1.00 87.69 83 HIS A N 1
ATOM 659 C CA . HIS A 1 83 ? 1.833 9.800 9.299 1.00 87.69 83 HIS A CA 1
ATOM 660 C C . HIS A 1 83 ? 3.142 9.095 9.687 1.00 87.69 83 HIS A C 1
ATOM 662 O O . HIS A 1 83 ? 3.135 8.177 10.516 1.00 87.69 83 HIS A O 1
ATOM 668 N N . TYR A 1 84 ? 4.273 9.525 9.127 1.00 88.31 84 TYR A N 1
ATOM 669 C CA . TYR A 1 84 ? 5.594 8.988 9.421 1.00 88.31 84 TYR A CA 1
ATOM 670 C C . TYR A 1 84 ? 6.675 10.080 9.417 1.00 88.31 84 TYR A C 1
ATOM 672 O O . TYR A 1 84 ? 7.403 10.238 8.437 1.00 88.31 84 TYR A O 1
ATOM 680 N N . PRO A 1 85 ? 6.863 10.783 10.553 1.00 85.12 85 PRO A N 1
ATOM 681 C CA . PRO A 1 85 ? 7.749 11.951 10.649 1.00 85.12 85 PRO A CA 1
ATOM 682 C C . PRO A 1 85 ? 9.232 11.712 10.322 1.00 85.12 85 PRO A C 1
ATOM 684 O O . PRO A 1 85 ? 9.997 12.663 10.204 1.00 85.12 85 PRO A O 1
ATOM 687 N N . ILE A 1 86 ? 9.666 10.451 10.217 1.00 82.69 86 ILE A N 1
ATOM 688 C CA . ILE A 1 86 ? 11.050 10.076 9.886 1.00 82.69 86 ILE A CA 1
ATOM 689 C C . ILE A 1 86 ? 11.261 10.013 8.358 1.00 82.69 86 ILE A C 1
ATOM 691 O O . ILE A 1 86 ? 12.401 10.017 7.891 1.00 82.69 86 ILE A O 1
ATOM 695 N N . ALA A 1 87 ? 10.192 9.986 7.555 1.00 83.19 87 ALA A N 1
ATOM 696 C CA . ALA A 1 87 ? 10.270 9.979 6.097 1.00 83.19 87 ALA A CA 1
ATOM 697 C C . ALA A 1 87 ? 10.619 11.372 5.549 1.00 83.19 87 ALA A C 1
ATOM 699 O O . ALA A 1 87 ? 9.752 12.143 5.157 1.00 83.19 87 ALA A O 1
ATOM 700 N N . ILE A 1 88 ? 11.915 11.680 5.508 1.00 81.62 88 ILE A N 1
ATOM 701 C CA . ILE A 1 88 ? 12.439 12.968 5.037 1.00 81.62 88 ILE A CA 1
ATOM 702 C C . ILE A 1 88 ? 12.071 13.197 3.562 1.00 81.62 88 ILE A C 1
ATOM 704 O O . ILE A 1 88 ? 12.136 12.269 2.746 1.00 81.62 88 ILE A O 1
ATOM 708 N N . SER A 1 89 ? 11.750 14.443 3.212 1.00 81.00 89 SER A N 1
ATOM 709 C CA . SER A 1 89 ? 11.537 14.873 1.828 1.00 81.00 89 SER A CA 1
ATOM 710 C C . SER A 1 89 ? 12.653 14.437 0.875 1.00 81.00 89 SER A C 1
ATOM 712 O O . SER A 1 89 ? 13.843 14.511 1.186 1.00 81.00 89 SER A O 1
ATOM 714 N N . GLY A 1 90 ? 12.246 13.918 -0.286 1.00 75.50 90 GLY A N 1
ATOM 715 C CA . GLY A 1 90 ? 13.140 13.384 -1.316 1.00 75.50 90 GLY A CA 1
ATOM 716 C C . GLY A 1 90 ? 13.874 12.087 -0.949 1.00 75.50 90 GLY A C 1
ATOM 717 O O . GLY A 1 90 ? 14.674 11.602 -1.752 1.00 75.50 90 GLY A O 1
ATOM 718 N N . SER A 1 91 ? 13.630 11.506 0.231 1.00 86.00 91 SER A N 1
ATOM 719 C CA . SER A 1 91 ? 14.272 10.253 0.633 1.00 86.00 91 SER A CA 1
ATOM 720 C C . SER A 1 91 ? 13.745 9.051 -0.164 1.00 86.00 91 SER A C 1
ATOM 722 O O . SER A 1 91 ? 12.595 9.048 -0.608 1.00 86.00 91 SER A O 1
ATOM 724 N N . PRO A 1 92 ? 14.528 7.961 -0.284 1.00 86.00 92 PRO A N 1
ATOM 725 C CA . PRO A 1 92 ? 14.039 6.721 -0.886 1.00 86.00 92 PRO A CA 1
ATOM 726 C C . PRO A 1 92 ? 12.760 6.192 -0.223 1.00 86.00 92 PRO A C 1
ATOM 728 O O . PRO A 1 92 ? 11.929 5.584 -0.886 1.00 86.00 92 PRO A O 1
ATOM 731 N N . VAL A 1 93 ? 12.572 6.444 1.078 1.00 85.88 93 VAL A N 1
ATOM 732 C CA . VAL A 1 93 ? 11.380 6.007 1.815 1.00 85.88 93 VAL A CA 1
ATOM 733 C C . VAL A 1 93 ? 10.133 6.746 1.337 1.00 85.88 93 VAL A C 1
ATOM 735 O O . VAL A 1 93 ? 9.137 6.087 1.053 1.00 85.88 93 VAL A O 1
ATOM 738 N N . SER A 1 94 ? 10.172 8.076 1.200 1.00 89.50 94 SER A N 1
ATOM 739 C CA . SER A 1 94 ? 8.993 8.825 0.741 1.00 89.50 94 SER A CA 1
ATOM 740 C C . SER A 1 94 ? 8.627 8.469 -0.700 1.00 89.50 94 SER A C 1
ATOM 742 O O . SER A 1 94 ? 7.454 8.250 -1.000 1.00 89.50 94 SER A O 1
ATOM 744 N N . LYS A 1 95 ? 9.630 8.281 -1.566 1.00 90.12 95 LYS A N 1
ATOM 745 C CA . LYS A 1 95 ? 9.423 7.807 -2.942 1.00 90.12 95 LYS A CA 1
ATOM 746 C C . LYS A 1 95 ? 8.801 6.408 -2.984 1.00 90.12 95 LYS A C 1
ATOM 748 O O . LYS A 1 95 ? 7.864 6.172 -3.742 1.00 90.12 95 LYS A O 1
ATOM 753 N N . LEU A 1 96 ? 9.266 5.486 -2.137 1.00 87.88 96 LEU A N 1
ATOM 754 C CA . LEU A 1 96 ? 8.685 4.143 -2.025 1.00 87.88 96 LEU A CA 1
ATOM 755 C C . LEU A 1 96 ? 7.239 4.174 -1.524 1.00 87.88 96 LEU A C 1
ATOM 757 O O . LEU A 1 96 ? 6.404 3.455 -2.072 1.00 87.88 96 LEU A O 1
ATOM 761 N N . VAL A 1 97 ? 6.937 4.995 -0.514 1.00 90.88 97 VAL A N 1
ATOM 762 C CA . VAL A 1 97 ? 5.568 5.179 -0.009 1.00 90.88 97 VAL A CA 1
ATOM 763 C C . VAL A 1 97 ? 4.657 5.675 -1.127 1.00 90.88 97 VAL A C 1
ATOM 765 O O . VAL A 1 97 ? 3.596 5.093 -1.345 1.00 90.88 97 VAL A O 1
ATOM 768 N N . TRP A 1 98 ? 5.092 6.694 -1.867 1.00 92.19 98 TRP A N 1
ATOM 769 C CA . TRP A 1 98 ? 4.316 7.282 -2.954 1.00 92.19 98 TRP A CA 1
ATOM 770 C C . TRP A 1 98 ? 4.040 6.273 -4.078 1.00 92.19 98 TRP A C 1
ATOM 772 O O . TRP A 1 98 ? 2.887 6.041 -4.437 1.00 92.19 98 TRP A O 1
ATOM 782 N N . VAL A 1 99 ? 5.078 5.582 -4.566 1.00 90.50 99 VAL A N 1
ATOM 783 C CA . VAL A 1 99 ? 4.936 4.559 -5.621 1.00 90.50 99 VAL A CA 1
ATOM 784 C C . VAL A 1 99 ? 4.045 3.408 -5.167 1.00 90.50 99 VAL A C 1
ATOM 786 O O . VAL A 1 99 ? 3.272 2.860 -5.955 1.00 90.50 99 VAL A O 1
ATOM 789 N N . PHE A 1 100 ? 4.150 2.996 -3.905 1.00 90.06 100 PHE A N 1
ATOM 790 C CA . PHE A 1 100 ? 3.323 1.910 -3.399 1.00 90.06 100 PHE A CA 1
ATOM 791 C C . PHE A 1 100 ? 1.854 2.321 -3.283 1.00 90.06 100 PHE A C 1
ATOM 793 O O . PHE A 1 100 ? 0.984 1.569 -3.727 1.00 90.06 100 PHE A O 1
ATOM 800 N N . ALA A 1 101 ? 1.587 3.532 -2.790 1.00 91.81 101 ALA A N 1
ATOM 801 C CA . ALA A 1 101 ? 0.246 4.101 -2.709 1.00 91.81 101 ALA A CA 1
ATOM 802 C C . ALA A 1 101 ? -0.415 4.183 -4.089 1.00 91.81 101 ALA A C 1
ATOM 804 O O . ALA A 1 101 ? -1.556 3.745 -4.250 1.00 91.81 101 ALA A O 1
ATOM 805 N N . GLU A 1 102 ? 0.325 4.639 -5.100 1.00 91.50 102 GLU A N 1
ATOM 80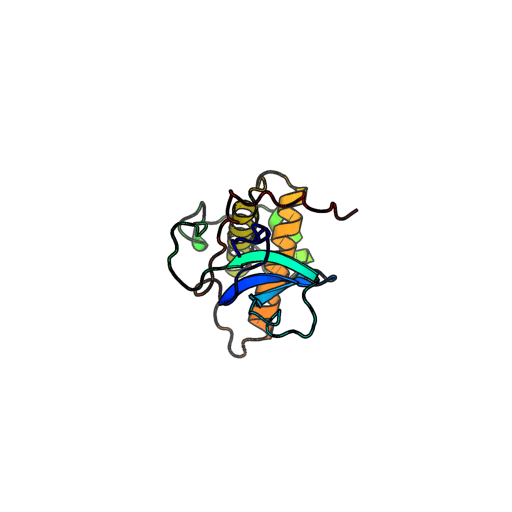6 C CA . GLU A 1 102 ? -0.146 4.687 -6.483 1.00 91.50 102 GLU A CA 1
ATOM 807 C C . GLU A 1 102 ? -0.559 3.297 -6.989 1.00 91.50 102 GLU A C 1
ATOM 809 O O . GLU A 1 102 ? -1.637 3.117 -7.566 1.00 91.50 102 GLU A O 1
ATOM 814 N N . ARG A 1 103 ? 0.269 2.275 -6.743 1.00 90.25 103 ARG A N 1
ATOM 815 C CA . ARG A 1 103 ? -0.037 0.902 -7.171 1.00 90.25 103 ARG A CA 1
ATOM 816 C C . ARG A 1 103 ? -1.262 0.332 -6.464 1.00 90.25 103 ARG A C 1
ATOM 818 O O . ARG A 1 103 ? -2.047 -0.362 -7.107 1.00 90.25 103 ARG A O 1
ATOM 825 N N . ILE A 1 104 ? -1.439 0.614 -5.173 1.00 90.88 104 ILE A N 1
ATOM 826 C CA . ILE A 1 104 ? -2.620 0.174 -4.417 1.00 90.88 104 ILE A CA 1
ATOM 827 C C . ILE A 1 104 ? -3.882 0.870 -4.941 1.00 90.88 104 ILE A C 1
ATOM 829 O O . ILE A 1 104 ? -4.893 0.199 -5.159 1.00 90.88 104 ILE A O 1
ATOM 833 N N . SER A 1 105 ? -3.814 2.180 -5.194 1.00 90.75 105 SER A N 1
ATOM 834 C CA . SER A 1 105 ? -4.915 2.951 -5.786 1.00 90.75 105 SER A CA 1
ATOM 835 C C . SER A 1 105 ? -5.366 2.333 -7.112 1.00 90.75 105 SER A C 1
ATOM 837 O O . SER A 1 105 ? -6.528 1.964 -7.297 1.00 90.75 105 SER A O 1
ATOM 839 N N . ARG A 1 106 ? -4.403 2.060 -7.996 1.00 88.19 106 ARG A N 1
ATOM 840 C CA . ARG A 1 106 ? -4.628 1.404 -9.291 1.00 88.19 106 ARG A CA 1
ATOM 841 C C . ARG A 1 106 ? -5.149 -0.025 -9.176 1.00 88.19 106 ARG A C 1
ATOM 843 O O . ARG A 1 106 ? -5.982 -0.431 -9.985 1.00 88.19 106 ARG A O 1
ATOM 850 N N . ALA A 1 107 ? -4.671 -0.801 -8.204 1.00 89.00 107 ALA A N 1
ATOM 851 C CA . ALA A 1 107 ? -5.167 -2.156 -7.951 1.00 89.00 107 ALA A CA 1
ATOM 852 C C . ALA A 1 107 ? -6.658 -2.160 -7.572 1.00 89.00 107 ALA A C 1
ATOM 854 O O . ALA A 1 107 ? -7.370 -3.117 -7.885 1.00 89.00 107 ALA A O 1
ATOM 855 N N . ASN A 1 108 ? -7.122 -1.067 -6.964 1.00 86.56 108 ASN A N 1
ATOM 856 C CA . ASN A 1 108 ? -8.515 -0.822 -6.607 1.00 86.56 108 ASN A CA 1
ATOM 857 C C . ASN A 1 108 ? -9.318 -0.075 -7.682 1.00 86.56 108 ASN A C 1
ATOM 859 O O . ASN A 1 108 ? -10.513 0.139 -7.506 1.00 86.56 108 ASN A O 1
ATOM 863 N N . GLY A 1 109 ? -8.695 0.304 -8.802 1.00 86.25 109 GLY A N 1
ATOM 864 C CA . GLY A 1 109 ? -9.351 1.084 -9.854 1.00 86.25 109 GLY A CA 1
ATOM 865 C C . GLY A 1 109 ? -9.734 2.503 -9.425 1.00 86.25 109 GLY A C 1
ATOM 866 O O . GLY A 1 109 ? -10.598 3.101 -10.062 1.00 86.25 109 GLY A O 1
ATOM 867 N N . ALA A 1 110 ? -9.124 3.022 -8.358 1.00 86.31 110 ALA A N 1
ATOM 868 C CA . ALA A 1 110 ? -9.327 4.393 -7.919 1.00 86.31 110 ALA A CA 1
ATO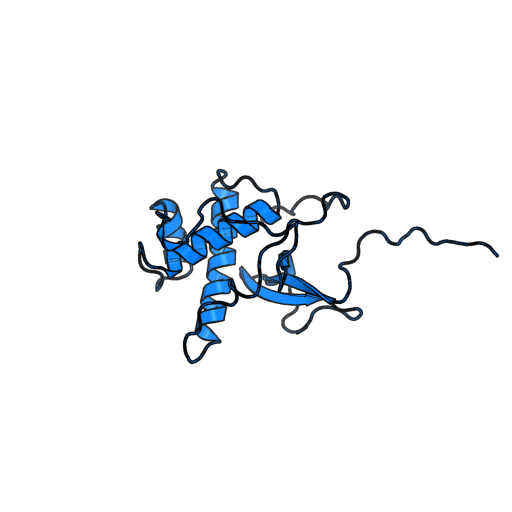M 869 C C . ALA A 1 110 ? -8.552 5.370 -8.815 1.00 86.31 110 ALA A C 1
ATOM 871 O O . ALA A 1 110 ? -7.524 5.021 -9.408 1.00 86.31 110 ALA A O 1
ATOM 872 N N . ASP A 1 111 ? -9.066 6.594 -8.918 1.00 85.25 111 ASP A N 1
ATOM 873 C CA . ASP A 1 111 ? -8.363 7.673 -9.598 1.00 85.25 111 ASP A CA 1
ATOM 874 C C . ASP A 1 111 ? -7.263 8.205 -8.675 1.00 85.25 111 ASP A C 1
ATOM 876 O O . ASP A 1 111 ? -7.526 8.657 -7.564 1.00 85.25 111 ASP A O 1
ATOM 880 N N . TRP A 1 112 ? -6.012 8.114 -9.118 1.00 86.62 112 TRP A N 1
ATOM 881 C CA . TRP A 1 112 ? -4.872 8.626 -8.360 1.00 86.62 112 TRP A CA 1
ATOM 882 C C . TRP A 1 112 ? -4.871 10.156 -8.283 1.00 86.62 112 TRP A C 1
ATOM 884 O O . TRP A 1 112 ? -4.360 10.734 -7.320 1.00 86.62 112 TRP A O 1
ATOM 894 N N . GLU A 1 113 ? -5.480 10.816 -9.270 1.00 87.38 113 GLU A N 1
ATOM 895 C CA . GLU A 1 113 ? -5.553 12.270 -9.304 1.00 87.38 113 GLU A CA 1
ATOM 896 C C . GLU A 1 113 ? -6.560 12.827 -8.288 1.00 87.38 113 GLU A C 1
ATOM 898 O O . GLU A 1 113 ? -6.425 13.980 -7.877 1.00 87.38 113 GLU A O 1
ATOM 903 N N . ASP A 1 114 ? -7.491 12.006 -7.794 1.00 88.81 114 ASP A N 1
ATOM 904 C CA . ASP A 1 114 ? -8.386 12.374 -6.699 1.00 88.81 114 ASP A CA 1
ATOM 905 C C . ASP A 1 114 ? -7.625 12.486 -5.366 1.00 88.81 114 ASP A C 1
ATOM 907 O O . ASP A 1 114 ? -7.055 11.513 -4.865 1.00 88.81 114 ASP A O 1
ATOM 911 N N . LEU A 1 115 ? -7.614 13.688 -4.785 1.00 83.69 115 LEU A N 1
ATOM 912 C CA . LEU A 1 115 ? -6.809 14.012 -3.603 1.00 83.69 115 LEU A CA 1
ATOM 913 C C . LEU A 1 115 ? -7.239 13.226 -2.361 1.00 83.69 115 LEU A C 1
ATOM 915 O O . LEU A 1 115 ? -6.375 12.761 -1.615 1.00 83.69 115 LEU A O 1
ATOM 919 N N . ASP A 1 116 ? -8.544 13.045 -2.155 1.00 82.62 116 ASP A N 1
ATOM 920 C CA . ASP A 1 116 ? -9.067 12.349 -0.976 1.00 82.62 116 ASP A CA 1
ATOM 921 C C . ASP A 1 116 ? -8.716 10.855 -1.037 1.00 82.62 116 ASP A C 1
ATOM 923 O O . ASP A 1 116 ? -8.198 10.279 -0.074 1.00 82.62 116 ASP A O 1
ATOM 927 N N . SER A 1 117 ? -8.897 10.229 -2.205 1.00 83.69 117 SER A N 1
ATOM 928 C CA . SER A 1 117 ? -8.447 8.855 -2.445 1.00 83.69 117 SER A CA 1
ATOM 929 C C . SER A 1 117 ? -6.934 8.711 -2.272 1.00 83.69 117 SER A C 1
ATOM 931 O O . SER A 1 117 ? -6.466 7.783 -1.607 1.00 83.69 117 SER A O 1
ATOM 933 N N . ARG A 1 118 ? -6.151 9.640 -2.827 1.00 88.81 118 ARG A N 1
ATOM 934 C CA . ARG A 1 118 ? -4.686 9.633 -2.745 1.00 88.81 118 ARG A CA 1
ATOM 935 C C . ARG A 1 118 ? -4.186 9.700 -1.305 1.00 88.81 118 ARG A C 1
ATOM 937 O O . ARG A 1 118 ? -3.332 8.898 -0.927 1.00 88.81 118 ARG A O 1
ATOM 944 N N . ALA A 1 119 ? -4.745 10.597 -0.492 1.00 90.25 119 ALA A N 1
ATOM 945 C CA . ALA A 1 119 ? -4.387 10.737 0.917 1.00 90.25 119 ALA A CA 1
ATOM 946 C C . ALA A 1 119 ? -4.595 9.423 1.690 1.00 90.25 119 ALA A C 1
ATOM 948 O O . ALA A 1 119 ? -3.714 9.000 2.443 1.00 90.25 119 ALA A O 1
ATOM 949 N N . ASN A 1 120 ? -5.702 8.721 1.431 1.00 88.69 120 ASN A N 1
ATOM 950 C CA . ASN A 1 120 ? -5.987 7.426 2.050 1.00 88.69 120 ASN A CA 1
ATOM 951 C C . ASN A 1 120 ? -4.943 6.359 1.683 1.00 88.69 120 ASN A C 1
ATOM 953 O O . ASN A 1 120 ? -4.427 5.661 2.560 1.00 88.69 120 ASN A O 1
ATOM 957 N N . TYR A 1 121 ? -4.577 6.239 0.404 1.00 91.62 121 TYR A N 1
ATOM 958 C CA . TYR A 1 121 ? -3.572 5.258 -0.022 1.00 91.62 121 TYR A CA 1
ATOM 959 C C . TYR A 1 121 ? -2.155 5.604 0.452 1.00 91.62 121 TYR A C 1
ATOM 961 O O . TYR A 1 121 ? -1.372 4.691 0.739 1.00 91.62 121 TYR A O 1
ATOM 969 N N . LEU A 1 122 ? -1.830 6.894 0.588 1.00 93.00 122 LEU A N 1
ATOM 970 C CA . LEU A 1 122 ? -0.585 7.350 1.210 1.00 93.00 122 LEU A CA 1
ATOM 971 C C . LEU A 1 122 ? -0.532 6.963 2.691 1.00 93.00 122 LEU A C 1
ATOM 973 O O . LEU A 1 122 ? 0.490 6.440 3.139 1.00 93.00 122 LEU A O 1
ATOM 977 N N . ALA A 1 123 ? -1.627 7.131 3.438 1.00 89.88 123 ALA A N 1
ATOM 978 C CA . ALA A 1 123 ? -1.709 6.716 4.837 1.00 89.88 123 ALA A CA 1
ATOM 979 C C . ALA A 1 123 ? -1.540 5.192 4.998 1.00 89.88 123 ALA A C 1
ATOM 981 O O . ALA A 1 123 ? -0.704 4.748 5.788 1.00 89.88 123 ALA A O 1
ATOM 982 N N . ILE A 1 124 ? -2.247 4.391 4.187 1.00 88.81 124 ILE A N 1
ATOM 983 C CA . ILE A 1 124 ? -2.123 2.919 4.173 1.00 88.81 124 ILE A CA 1
ATOM 984 C C . ILE A 1 124 ? -0.680 2.495 3.873 1.00 88.81 124 ILE A C 1
ATOM 986 O O . ILE A 1 124 ? -0.100 1.670 4.583 1.00 88.81 124 ILE A O 1
ATOM 990 N N . SER A 1 125 ? -0.078 3.073 2.831 1.00 90.38 125 SER A N 1
ATOM 991 C CA . SER A 1 125 ? 1.294 2.748 2.428 1.00 90.38 125 SER A CA 1
ATOM 992 C C . SER A 1 125 ? 2.296 3.126 3.507 1.00 90.38 125 SER A C 1
ATOM 994 O O . SER A 1 125 ? 3.210 2.362 3.799 1.00 90.38 125 SER A O 1
ATOM 996 N N . THR A 1 126 ? 2.096 4.272 4.150 1.00 90.19 126 THR A N 1
ATOM 997 C CA . THR A 1 126 ? 2.934 4.724 5.257 1.00 90.19 126 THR A CA 1
ATOM 998 C C . THR A 1 126 ? 2.872 3.756 6.438 1.00 90.19 126 THR A C 1
ATOM 1000 O O . THR A 1 126 ? 3.918 3.363 6.954 1.00 90.19 126 THR A O 1
ATOM 1003 N N . GLY A 1 127 ? 1.668 3.319 6.827 1.00 85.94 127 GLY A N 1
ATOM 1004 C CA . GLY A 1 127 ? 1.470 2.327 7.886 1.00 85.94 127 GLY A CA 1
ATOM 1005 C C . GLY A 1 127 ? 2.213 1.022 7.598 1.00 85.94 127 GLY A C 1
ATOM 1006 O O . GLY A 1 127 ? 2.978 0.549 8.440 1.00 85.94 127 GLY A O 1
ATOM 1007 N N . PHE A 1 128 ? 2.075 0.502 6.374 1.00 86.56 128 PHE A N 1
ATOM 1008 C CA . PHE A 1 128 ? 2.767 -0.716 5.949 1.00 86.56 128 PHE A CA 1
ATOM 1009 C C . PHE A 1 128 ? 4.296 -0.575 5.986 1.00 86.56 128 PHE A C 1
ATOM 1011 O O . PHE A 1 128 ? 4.996 -1.435 6.522 1.00 86.56 128 PHE A O 1
ATOM 1018 N N . ILE A 1 129 ? 4.836 0.514 5.431 1.00 86.12 129 ILE A N 1
ATOM 1019 C CA . ILE A 1 129 ? 6.288 0.722 5.339 1.00 86.12 129 ILE A CA 1
ATOM 1020 C C . ILE A 1 129 ? 6.907 0.936 6.718 1.00 86.12 129 ILE A C 1
ATOM 1022 O O . ILE A 1 129 ? 7.948 0.344 7.012 1.00 86.12 129 ILE A O 1
ATOM 1026 N N . LYS A 1 130 ? 6.243 1.710 7.582 1.00 82.88 130 LYS A N 1
ATOM 1027 C CA . LYS A 1 130 ? 6.657 1.905 8.972 1.00 82.88 130 LYS A CA 1
ATOM 1028 C C . LYS A 1 130 ? 6.713 0.573 9.721 1.00 82.88 130 LYS A C 1
ATOM 1030 O O . LYS A 1 130 ? 7.742 0.247 10.305 1.00 82.88 130 LYS A O 1
ATOM 1035 N N . GLN A 1 131 ? 5.647 -0.228 9.650 1.00 77.19 131 GLN A N 1
ATOM 1036 C CA . GLN A 1 131 ? 5.597 -1.526 10.324 1.00 77.19 131 GLN A CA 1
ATOM 1037 C C . GLN A 1 131 ? 6.670 -2.486 9.796 1.00 77.19 131 GLN A C 1
ATOM 1039 O O . GLN A 1 131 ? 7.306 -3.195 10.577 1.00 77.19 131 GLN A O 1
ATOM 1044 N N . ALA A 1 132 ? 6.904 -2.504 8.481 1.00 76.12 132 ALA A N 1
ATOM 1045 C CA . ALA A 1 132 ? 7.961 -3.315 7.888 1.00 76.12 132 ALA A CA 1
ATOM 1046 C C . ALA A 1 132 ? 9.345 -2.927 8.431 1.00 76.12 132 ALA A C 1
ATOM 1048 O O . ALA A 1 132 ? 10.123 -3.814 8.770 1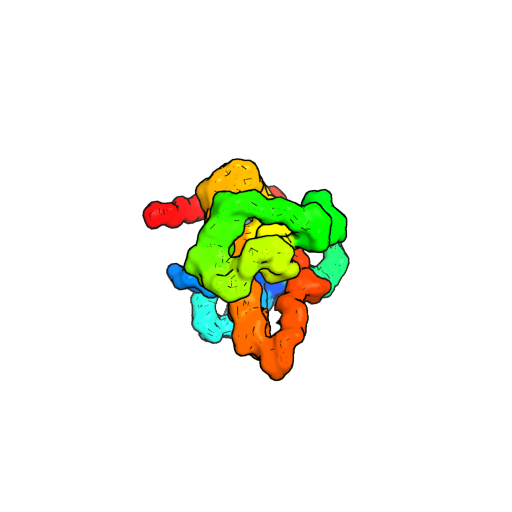.00 76.12 132 ALA A O 1
ATOM 1049 N N . GLN A 1 133 ? 9.633 -1.630 8.566 1.00 73.38 133 GLN A N 1
ATOM 1050 C CA . GLN A 1 133 ? 10.900 -1.149 9.120 1.00 73.38 133 GLN A CA 1
ATOM 1051 C C . GLN A 1 133 ? 11.050 -1.472 10.610 1.00 73.38 133 GLN A C 1
ATOM 1053 O O . GLN A 1 133 ? 12.097 -1.987 10.999 1.00 73.38 133 GLN A O 1
ATOM 1058 N N . ASP A 1 134 ? 10.009 -1.247 11.415 1.00 72.12 134 ASP A N 1
ATOM 1059 C CA . ASP A 1 134 ? 10.018 -1.534 12.857 1.00 72.12 134 ASP A CA 1
ATOM 1060 C C . ASP A 1 134 ? 10.187 -3.041 13.144 1.00 72.12 134 ASP A C 1
ATOM 1062 O O . ASP A 1 134 ? 10.858 -3.431 14.103 1.00 72.12 134 ASP A O 1
ATOM 1066 N N . ASN A 1 135 ? 9.624 -3.902 12.287 1.00 62.16 135 ASN A N 1
ATOM 1067 C CA . ASN A 1 135 ? 9.720 -5.360 12.409 1.00 62.16 135 ASN A CA 1
ATOM 1068 C C . ASN A 1 135 ? 11.034 -5.944 11.865 1.00 62.16 135 ASN A C 1
ATOM 1070 O O . ASN A 1 135 ? 11.393 -7.073 12.212 1.00 62.16 135 ASN A O 1
ATOM 1074 N N . THR A 1 136 ? 11.762 -5.216 11.014 1.00 56.88 136 THR A N 1
ATOM 1075 C CA . THR A 1 136 ? 13.066 -5.654 10.505 1.00 56.88 136 THR A CA 1
ATOM 1076 C C . THR A 1 136 ? 14.196 -5.045 11.324 1.00 56.88 136 THR A C 1
ATOM 1078 O O . THR A 1 136 ? 14.589 -3.898 11.125 1.00 56.88 136 THR A O 1
ATOM 1081 N N . ASN A 1 137 ? 14.778 -5.847 12.213 1.00 49.28 137 ASN A N 1
ATOM 1082 C CA . ASN A 1 137 ? 16.091 -5.562 12.778 1.00 49.28 137 ASN A CA 1
ATOM 1083 C C . ASN A 1 137 ? 17.054 -6.662 12.288 1.00 49.28 137 ASN A C 1
ATOM 1085 O O . ASN A 1 137 ? 16.981 -7.782 12.803 1.00 49.28 137 ASN A O 1
ATOM 1089 N N . PRO A 1 138 ? 17.901 -6.419 11.260 1.00 44.44 138 PRO A N 1
ATOM 1090 C CA . PRO A 1 138 ? 18.300 -5.130 10.669 1.00 44.44 138 PRO A CA 1
ATOM 1091 C C . PRO A 1 138 ? 17.356 -4.627 9.551 1.00 44.44 138 PRO A C 1
ATOM 1093 O O . PRO A 1 138 ? 16.596 -5.433 9.009 1.00 44.44 138 PRO A O 1
ATOM 1096 N N . PRO A 1 139 ? 17.435 -3.333 9.159 1.00 44.38 139 PRO A N 1
ATOM 1097 C CA . PRO A 1 139 ? 16.558 -2.724 8.159 1.00 44.38 139 PRO A CA 1
ATOM 1098 C C . PRO A 1 139 ? 16.762 -3.397 6.803 1.00 44.38 139 PRO A C 1
ATOM 1100 O O . PRO A 1 139 ? 17.736 -3.149 6.093 1.00 44.38 139 PRO A O 1
ATOM 1103 N N . THR A 1 140 ? 15.840 -4.282 6.454 1.00 43.53 140 THR A N 1
ATOM 1104 C CA . THR A 1 140 ? 15.764 -4.863 5.115 1.00 43.53 140 THR A CA 1
ATOM 1105 C C . THR A 1 140 ? 14.750 -4.024 4.345 1.00 43.53 140 THR A C 1
ATOM 1107 O O . THR A 1 140 ? 13.740 -3.639 4.940 1.00 43.53 140 THR A O 1
ATOM 1110 N N . PRO A 1 141 ? 14.982 -3.691 3.061 1.00 44.16 141 PRO A N 1
ATOM 1111 C CA . PRO A 1 141 ? 13.984 -2.973 2.286 1.00 44.16 141 PRO A CA 1
ATOM 1112 C C . PRO A 1 141 ? 12.629 -3.684 2.406 1.00 44.16 141 PRO A C 1
ATOM 1114 O O . PRO A 1 141 ? 12.595 -4.921 2.420 1.00 44.16 141 PRO A O 1
ATOM 1117 N N . PRO A 1 142 ? 11.529 -2.924 2.537 1.00 50.47 142 PRO A N 1
ATOM 1118 C CA . PRO A 1 142 ? 10.215 -3.490 2.796 1.00 50.47 142 PRO A CA 1
ATOM 1119 C C . PRO A 1 142 ? 9.885 -4.545 1.740 1.00 50.47 142 PRO A C 1
ATOM 1121 O O . PRO A 1 142 ? 10.349 -4.467 0.599 1.00 50.47 142 PRO A O 1
ATOM 1124 N N . MET A 1 143 ? 9.060 -5.530 2.106 1.00 56.41 143 MET A N 1
ATOM 1125 C CA . MET A 1 143 ? 8.705 -6.688 1.270 1.00 56.41 143 MET A CA 1
ATOM 1126 C C . MET A 1 143 ? 8.055 -6.340 -0.091 1.00 56.41 143 MET A C 1
ATOM 1128 O O . MET A 1 143 ? 7.645 -7.248 -0.803 1.00 56.41 143 MET A O 1
ATOM 1132 N N . LEU A 1 144 ? 8.002 -5.068 -0.493 1.00 55.03 144 LEU A N 1
ATOM 1133 C CA . LEU A 1 144 ? 7.608 -4.550 -1.807 1.00 55.03 144 LEU A CA 1
ATOM 1134 C C . LEU A 1 144 ? 8.298 -5.245 -2.993 1.00 55.03 144 LEU A C 1
ATOM 1136 O O . LEU A 1 144 ? 7.727 -5.333 -4.077 1.00 55.03 144 LEU A O 1
ATOM 1140 N N . GLY A 1 145 ? 9.529 -5.737 -2.810 1.00 57.50 145 GLY A N 1
ATOM 1141 C CA . GLY A 1 145 ? 10.221 -6.531 -3.834 1.00 57.50 145 GLY A CA 1
ATOM 1142 C C . GLY A 1 145 ? 9.659 -7.950 -3.985 1.00 57.50 145 GLY A C 1
ATOM 1143 O O . GLY A 1 145 ? 9.713 -8.523 -5.071 1.00 57.50 145 GLY A O 1
ATOM 1144 N N . VAL A 1 146 ? 9.099 -8.498 -2.903 1.00 72.12 146 VAL A N 1
ATOM 1145 C CA . VAL A 1 146 ? 8.498 -9.836 -2.850 1.00 72.12 146 VAL A CA 1
ATOM 1146 C C . VAL A 1 146 ? 7.022 -9.766 -3.218 1.00 72.12 146 VAL A C 1
ATOM 1148 O O . VAL A 1 146 ? 6.568 -10.591 -3.994 1.00 72.12 146 VAL A O 1
ATOM 1151 N N . PHE A 1 147 ? 6.282 -8.786 -2.702 1.00 80.94 147 PHE A N 1
ATOM 1152 C CA . PHE A 1 147 ? 4.844 -8.652 -2.896 1.00 80.94 147 PHE A CA 1
ATOM 1153 C C . PHE A 1 147 ? 4.481 -7.447 -3.757 1.00 80.94 147 PHE A C 1
ATOM 1155 O O . PHE A 1 147 ? 4.838 -6.314 -3.441 1.00 80.94 147 PHE A O 1
ATOM 1162 N N . ARG A 1 148 ? 3.697 -7.685 -4.811 1.00 86.06 148 ARG A N 1
ATOM 1163 C CA . ARG A 1 148 ? 3.196 -6.643 -5.716 1.00 86.06 148 ARG A CA 1
ATOM 1164 C C . ARG A 1 148 ? 1.673 -6.529 -5.630 1.00 86.06 148 ARG A C 1
ATOM 1166 O O . ARG A 1 148 ? 1.027 -7.579 -5.670 1.00 86.06 148 ARG A O 1
ATOM 1173 N N . PRO A 1 149 ? 1.103 -5.308 -5.557 1.00 89.50 149 PRO A N 1
ATOM 1174 C CA . PRO A 1 149 ? -0.336 -5.112 -5.673 1.00 89.50 149 PRO A CA 1
ATOM 1175 C C . PRO A 1 149 ? -0.847 -5.696 -6.982 1.00 89.50 149 PRO A C 1
ATOM 1177 O O . PRO A 1 149 ? -0.250 -5.503 -8.045 1.00 89.50 149 PRO A O 1
ATOM 1180 N N . LYS A 1 150 ? -1.947 -6.426 -6.891 1.00 87.25 150 LYS A N 1
ATOM 1181 C CA . LYS A 1 150 ? -2.607 -7.088 -8.004 1.00 87.25 150 LYS A CA 1
ATOM 1182 C C . LYS A 1 150 ? -4.020 -6.534 -8.116 1.00 87.25 150 LYS A C 1
ATOM 1184 O O . LYS A 1 150 ? -4.695 -6.334 -7.106 1.00 87.25 150 LYS A O 1
ATOM 1189 N N . ARG A 1 151 ? -4.470 -6.281 -9.347 1.00 82.25 151 ARG A N 1
ATOM 1190 C CA . ARG A 1 151 ? -5.850 -5.838 -9.588 1.00 82.25 151 ARG A CA 1
ATOM 1191 C C . ARG A 1 151 ? -6.831 -6.867 -9.036 1.00 82.25 151 ARG A C 1
ATOM 1193 O O . ARG A 1 151 ? -6.671 -8.063 -9.289 1.00 82.25 151 ARG A O 1
ATOM 1200 N N . TRP A 1 152 ? -7.874 -6.400 -8.350 1.00 74.44 152 TRP A N 1
ATOM 1201 C CA . TRP A 1 152 ? -9.004 -7.266 -8.026 1.00 74.44 152 TRP A CA 1
ATOM 1202 C C . TRP A 1 152 ? -9.593 -7.855 -9.322 1.00 74.44 152 TRP A C 1
ATOM 1204 O O . TRP A 1 152 ? -9.658 -7.157 -10.341 1.00 74.44 152 TRP A O 1
ATOM 1214 N N . PRO A 1 153 ? -10.042 -9.122 -9.333 1.00 58.12 153 PRO A N 1
ATOM 1215 C CA . PRO A 1 153 ? -10.653 -9.701 -10.520 1.00 58.12 153 PRO A CA 1
ATOM 1216 C C . PRO A 1 153 ? -11.888 -8.885 -10.938 1.00 58.12 153 PRO A C 1
ATOM 1218 O O . PRO A 1 153 ? -12.883 -8.824 -10.218 1.00 58.12 153 PRO A O 1
ATOM 1221 N N . MET A 1 154 ? -11.860 -8.296 -12.140 1.00 46.69 154 MET A N 1
ATOM 1222 C CA . MET A 1 154 ? -12.945 -7.437 -12.652 1.00 46.69 154 MET A CA 1
ATOM 1223 C C . MET A 1 154 ? -14.291 -8.169 -12.853 1.00 46.69 154 MET A C 1
ATOM 1225 O O . MET A 1 154 ? -15.317 -7.527 -13.054 1.00 46.69 154 MET A O 1
ATOM 1229 N N . LYS A 1 155 ? -14.326 -9.511 -12.790 1.00 39.62 155 LYS A N 1
ATOM 1230 C CA . LYS A 1 155 ? -15.554 -10.333 -12.870 1.00 39.62 155 LYS A CA 1
ATOM 1231 C C . LYS A 1 155 ? -16.056 -10.829 -11.512 1.00 39.62 155 LYS A C 1
ATOM 1233 O O . LYS A 1 155 ? -16.589 -11.926 -11.391 1.00 39.62 155 LYS A O 1
ATOM 1238 N N . THR A 1 156 ? -15.943 -9.976 -10.512 1.00 38.75 156 THR A N 1
ATOM 1239 C CA . THR A 1 156 ? -16.683 -10.059 -9.254 1.00 38.75 156 THR A CA 1
ATOM 1240 C C . THR A 1 156 ? -16.920 -8.625 -8.838 1.00 38.75 156 THR A C 1
ATOM 1242 O O . THR A 1 156 ? -16.038 -8.046 -8.224 1.00 38.75 156 THR A O 1
ATOM 1245 N N . THR A 1 157 ? -18.047 -8.025 -9.232 1.00 32.12 157 THR A N 1
ATOM 1246 C CA . THR A 1 157 ? -18.409 -6.659 -8.830 1.00 32.12 157 THR A CA 1
ATOM 1247 C C . THR A 1 157 ? -18.441 -6.605 -7.301 1.00 32.12 157 THR A C 1
ATOM 1249 O O . THR A 1 157 ? -19.349 -7.206 -6.706 1.00 32.12 157 THR A O 1
ATOM 1252 N N . PRO A 1 158 ? -17.460 -5.969 -6.639 1.00 36.94 158 PRO A N 1
ATOM 1253 C CA . PRO A 1 158 ? -17.521 -5.743 -5.209 1.00 36.94 158 PRO A CA 1
ATOM 1254 C C . PRO A 1 158 ? -18.616 -4.701 -4.993 1.00 36.94 158 PRO A C 1
ATOM 1256 O O . PRO A 1 158 ? -18.756 -3.770 -5.787 1.00 36.94 158 PRO A O 1
ATOM 1259 N N . GLN A 1 159 ? -19.441 -4.886 -3.967 1.00 34.16 159 GLN A N 1
ATOM 1260 C CA . GLN A 1 159 ? -20.265 -3.777 -3.498 1.00 34.16 159 GLN A CA 1
ATOM 1261 C C . GLN A 1 159 ? -19.334 -2.607 -3.164 1.00 34.16 159 GLN A C 1
ATOM 1263 O O . GLN A 1 159 ? -18.196 -2.836 -2.749 1.00 34.16 159 GLN A O 1
ATOM 1268 N N . GLU A 1 160 ? -19.811 -1.397 -3.452 1.00 28.95 160 GLU A N 1
ATOM 1269 C CA . GLU A 1 160 ? -19.077 -0.136 -3.355 1.00 28.95 160 GLU A CA 1
ATOM 1270 C C . GLU A 1 160 ? -18.200 -0.053 -2.096 1.00 28.95 160 GLU A C 1
ATOM 1272 O O . GLU A 1 160 ? -18.586 -0.577 -1.044 1.00 28.95 160 GLU A O 1
ATOM 1277 N N . PRO A 1 161 ? -17.036 0.622 -2.168 1.00 36.88 161 PRO A N 1
ATOM 1278 C CA . PRO A 1 161 ? -16.308 0.982 -0.961 1.00 36.88 161 PRO A CA 1
ATOM 1279 C C . PRO A 1 161 ? -17.267 1.703 -0.010 1.00 36.88 161 PRO A C 1
ATOM 1281 O O . PRO A 1 161 ? -17.942 2.658 -0.395 1.00 36.88 161 PRO A O 1
ATOM 1284 N N . VAL A 1 162 ? -17.355 1.220 1.230 1.00 33.75 162 VAL A N 1
ATOM 1285 C CA . VAL A 1 162 ? -18.097 1.929 2.273 1.00 33.75 162 VAL A CA 1
ATOM 1286 C C . VAL A 1 162 ? -17.376 3.263 2.482 1.00 33.75 162 VAL A C 1
ATOM 1288 O O . VAL A 1 162 ? -16.174 3.240 2.758 1.00 33.75 162 VAL A O 1
ATOM 1291 N N . PRO A 1 163 ? -18.057 4.414 2.341 1.00 29.23 163 PRO A N 1
ATOM 1292 C CA . PRO A 1 163 ? -17.446 5.693 2.655 1.00 29.23 163 PRO A CA 1
ATOM 1293 C C . PRO A 1 163 ? -17.034 5.671 4.124 1.00 29.23 163 PRO A C 1
ATOM 1295 O O . PRO A 1 163 ? -17.856 5.380 4.998 1.00 29.23 163 PRO A O 1
ATOM 1298 N N . VAL A 1 164 ? -15.771 5.979 4.401 1.00 33.22 164 VAL A N 1
ATOM 1299 C CA . VAL A 1 164 ? -15.369 6.372 5.749 1.00 33.22 164 VAL A CA 1
ATOM 1300 C C . VAL A 1 164 ? -15.911 7.787 5.930 1.00 33.22 164 VAL A C 1
ATOM 1302 O O . VAL A 1 164 ? -15.400 8.727 5.324 1.00 33.22 164 VAL A O 1
ATOM 1305 N N . GLY A 1 165 ? -17.039 7.892 6.633 1.00 38.88 165 GLY A N 1
ATOM 1306 C CA . GLY A 1 165 ? -17.611 9.169 7.065 1.00 38.88 165 GLY A CA 1
ATOM 1307 C C . GLY A 1 165 ? -16.852 9.785 8.230 1.00 38.88 165 GLY A C 1
ATOM 1308 O O . GLY A 1 165 ? -16.073 9.057 8.886 1.00 38.88 165 GLY A O 1
#